Protein AF-A0A495W0R9-F1 (afdb_monomer_lite)

Structure (mmCIF, N/CA/C/O backbone):
data_AF-A0A495W0R9-F1
#
_entry.id   AF-A0A495W0R9-F1
#
loop_
_atom_site.group_PDB
_atom_site.id
_atom_site.type_symbol
_atom_site.label_atom_id
_atom_site.label_alt_id
_atom_site.label_comp_id
_atom_site.label_asym_id
_atom_site.label_entity_id
_atom_site.label_seq_id
_atom_site.pdbx_PDB_ins_code
_atom_site.Cartn_x
_atom_site.Cartn_y
_atom_site.Cartn_z
_atom_site.occupancy
_atom_site.B_iso_or_equiv
_atom_site.auth_seq_id
_atom_site.auth_comp_id
_atom_site.auth_asym_id
_atom_site.auth_atom_id
_atom_site.pdbx_PDB_model_num
ATOM 1 N N . MET A 1 1 ? 23.107 -13.915 -10.503 1.00 40.81 1 MET A N 1
ATOM 2 C CA . MET A 1 1 ? 22.721 -12.727 -9.722 1.00 40.81 1 MET A CA 1
ATOM 3 C C . MET A 1 1 ? 21.491 -13.148 -8.950 1.00 40.81 1 MET A C 1
ATOM 5 O O . MET A 1 1 ? 20.425 -13.230 -9.541 1.00 40.81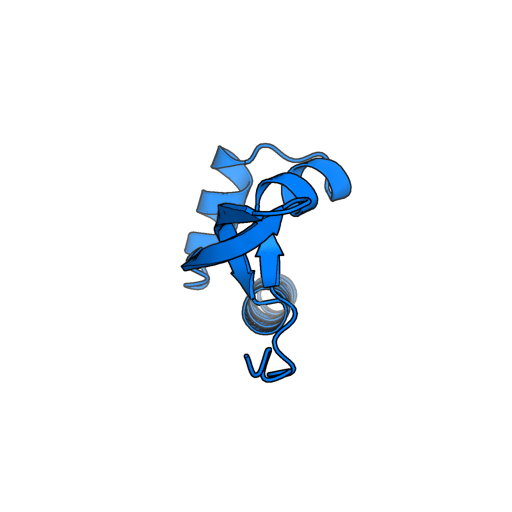 1 MET A O 1
ATOM 9 N N . ASP A 1 2 ? 21.693 -13.598 -7.715 1.00 42.12 2 ASP A N 1
ATOM 10 C CA . ASP A 1 2 ? 20.659 -14.135 -6.831 1.00 42.12 2 ASP A CA 1
ATOM 11 C C . ASP A 1 2 ? 19.489 -13.157 -6.694 1.00 42.12 2 ASP A C 1
ATOM 13 O O . ASP A 1 2 ? 19.567 -12.166 -5.966 1.00 42.12 2 ASP A O 1
ATOM 17 N N . TYR A 1 3 ? 18.388 -13.437 -7.393 1.00 52.03 3 TYR A N 1
ATOM 18 C CA . TYR A 1 3 ? 17.081 -12.903 -7.033 1.00 52.03 3 TYR A CA 1
ATOM 19 C C . TYR A 1 3 ? 16.622 -13.724 -5.830 1.00 52.03 3 TYR A C 1
ATOM 21 O O . TYR A 1 3 ? 15.864 -14.679 -5.972 1.00 52.03 3 TYR A O 1
ATOM 29 N N . LEU A 1 4 ? 17.215 -13.438 -4.666 1.00 48.72 4 LEU A N 1
ATOM 30 C CA . LEU A 1 4 ? 16.828 -14.038 -3.399 1.00 48.72 4 LEU A CA 1
ATOM 31 C C . LEU A 1 4 ? 15.322 -13.813 -3.245 1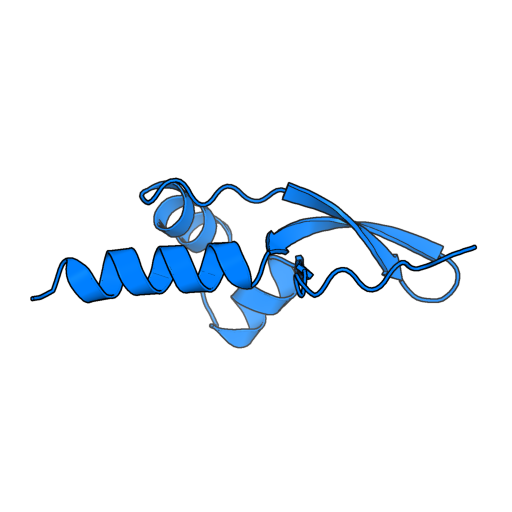.00 48.72 4 LEU A C 1
ATOM 33 O O . LEU A 1 4 ? 14.868 -12.680 -3.061 1.00 48.72 4 LEU A O 1
ATOM 37 N N . GLY A 1 5 ? 14.573 -14.900 -3.419 1.00 46.25 5 GLY A N 1
ATOM 38 C CA . GLY A 1 5 ? 13.164 -14.984 -3.105 1.00 46.25 5 GLY A CA 1
ATOM 39 C C . GLY A 1 5 ? 13.007 -14.790 -1.611 1.00 46.25 5 GLY A C 1
ATOM 40 O O . GLY A 1 5 ? 13.071 -15.748 -0.854 1.00 46.25 5 GLY A O 1
ATOM 41 N N . ASP A 1 6 ? 12.847 -13.542 -1.201 1.00 46.62 6 ASP A N 1
ATOM 42 C CA . ASP A 1 6 ? 12.317 -13.231 0.112 1.00 46.62 6 ASP A CA 1
ATOM 43 C C . ASP A 1 6 ? 10.808 -13.112 -0.069 1.00 46.62 6 ASP A C 1
ATOM 45 O O . ASP A 1 6 ? 10.338 -12.337 -0.904 1.00 46.62 6 ASP A O 1
ATOM 49 N N . GLU A 1 7 ? 10.071 -13.928 0.671 1.00 53.12 7 GLU A N 1
ATOM 50 C CA . GLU A 1 7 ? 8.642 -14.256 0.564 1.00 53.12 7 GLU A CA 1
ATOM 51 C C . GLU A 1 7 ? 7.691 -13.061 0.815 1.00 53.12 7 GLU A C 1
ATOM 53 O O . GLU A 1 7 ? 6.498 -13.211 1.082 1.00 53.12 7 GLU A O 1
ATOM 58 N N . GLN A 1 8 ? 8.213 -11.843 0.696 1.00 61.41 8 GLN A N 1
ATOM 59 C CA . GLN A 1 8 ? 7.494 -10.584 0.715 1.00 61.41 8 GLN A CA 1
ATOM 60 C C . GLN A 1 8 ? 7.207 -10.142 -0.718 1.00 61.41 8 GLN A C 1
ATOM 62 O O . GLN A 1 8 ? 7.939 -9.351 -1.319 1.00 61.41 8 GLN A O 1
ATOM 67 N N . GLU A 1 9 ? 6.114 -10.679 -1.254 1.00 81.62 9 GLU A N 1
ATOM 68 C CA . GLU A 1 9 ? 5.556 -10.325 -2.556 1.00 81.62 9 GLU A CA 1
ATOM 69 C C . GLU A 1 9 ? 5.420 -8.793 -2.654 1.00 81.62 9 GLU A C 1
ATOM 71 O O . GLU A 1 9 ? 4.632 -8.170 -1.942 1.00 81.62 9 GLU A O 1
ATOM 76 N N . PHE A 1 10 ? 6.269 -8.151 -3.457 1.00 85.50 10 PHE A N 1
ATOM 77 C CA . PHE A 1 10 ? 6.231 -6.704 -3.643 1.00 85.50 10 PHE A CA 1
ATOM 78 C C . PHE A 1 10 ? 5.210 -6.371 -4.723 1.00 85.50 10 PHE A C 1
ATOM 80 O O . PHE A 1 10 ? 5.351 -6.813 -5.863 1.00 85.50 10 PHE A O 1
ATOM 87 N N . VAL A 1 11 ? 4.231 -5.537 -4.382 1.00 87.00 11 VAL A N 1
ATOM 88 C CA . VAL A 1 11 ? 3.168 -5.133 -5.299 1.00 87.00 11 VAL A CA 1
ATOM 89 C C . VAL A 1 11 ? 3.338 -3.652 -5.658 1.00 87.00 11 VAL A C 1
ATOM 91 O O . VAL A 1 11 ? 3.282 -2.787 -4.772 1.00 87.00 11 VAL A O 1
ATOM 94 N N . PRO A 1 12 ? 3.572 -3.314 -6.941 1.00 89.50 12 PRO A N 1
ATOM 95 C CA . PRO A 1 12 ? 3.625 -1.929 -7.392 1.00 89.50 12 PRO A CA 1
ATOM 96 C C . PRO A 1 12 ? 2.318 -1.192 -7.086 1.00 89.50 12 PRO A C 1
ATOM 98 O O . PRO A 1 12 ? 1.230 -1.745 -7.218 1.00 89.50 12 PRO A O 1
ATOM 101 N N . THR A 1 13 ? 2.406 0.092 -6.727 1.00 88.50 13 THR A N 1
ATOM 102 C CA . THR A 1 13 ? 1.203 0.900 -6.471 1.00 88.50 13 THR A CA 1
ATOM 103 C C . THR A 1 13 ? 0.319 0.999 -7.714 1.00 88.50 13 THR A C 1
ATOM 105 O O . THR A 1 13 ? -0.889 1.037 -7.551 1.00 88.50 13 THR A O 1
ATOM 108 N N . ALA A 1 14 ? 0.903 1.012 -8.920 1.00 87.19 14 ALA A N 1
ATOM 109 C CA . ALA A 1 14 ? 0.161 1.007 -10.186 1.00 87.19 14 ALA A CA 1
ATOM 110 C C . ALA A 1 14 ? -0.754 -0.226 -10.303 1.00 87.19 14 ALA A C 1
ATOM 112 O O . ALA A 1 14 ? -1.963 -0.078 -10.430 1.00 87.19 14 ALA A O 1
ATOM 113 N N . GLU A 1 15 ? -0.196 -1.421 -10.102 1.00 87.19 15 GLU A N 1
ATOM 114 C CA . GLU A 1 15 ? -0.960 -2.674 -10.120 1.00 87.19 15 GLU A CA 1
ATOM 115 C C . GLU A 1 15 ? -2.072 -2.685 -9.062 1.00 87.19 15 GLU A C 1
ATOM 117 O O . GLU A 1 15 ? -3.189 -3.105 -9.340 1.00 87.19 15 GLU A O 1
ATOM 122 N N . LEU A 1 16 ? -1.799 -2.181 -7.851 1.00 86.44 16 LEU A N 1
ATOM 123 C CA . LEU A 1 16 ? -2.805 -2.114 -6.783 1.00 86.44 16 LEU A CA 1
ATOM 124 C C . LEU A 1 16 ? -3.975 -1.204 -7.143 1.00 86.44 16 LEU A C 1
ATOM 126 O O . LEU A 1 16 ? -5.126 -1.573 -6.927 1.00 86.44 16 LEU A O 1
ATOM 130 N N . VAL A 1 17 ? -3.692 -0.011 -7.663 1.00 89.19 17 VAL A N 1
ATOM 131 C CA . VAL A 1 17 ? -4.739 0.969 -7.972 1.00 89.19 17 VAL A CA 1
ATOM 132 C C . VAL A 1 17 ? -5.564 0.532 -9.174 1.00 89.19 17 VAL A C 1
ATOM 134 O O . VAL A 1 17 ? -6.769 0.760 -9.191 1.00 89.19 17 VAL A O 1
ATOM 137 N N . GLU A 1 18 ? -4.942 -0.159 -10.130 1.00 88.50 18 GLU A N 1
ATOM 138 C CA . GLU A 1 18 ? -5.634 -0.764 -11.265 1.00 88.50 18 GLU A CA 1
ATOM 139 C C . GLU A 1 18 ? -6.498 -1.955 -10.832 1.00 88.50 18 GLU A C 1
ATOM 141 O O . GLU A 1 18 ? -7.668 -2.015 -11.204 1.00 88.50 18 GLU A O 1
ATOM 146 N N . ALA A 1 19 ? -5.976 -2.857 -9.994 1.00 88.50 19 ALA A N 1
ATOM 147 C CA . ALA A 1 19 ? -6.711 -4.028 -9.511 1.00 88.50 19 ALA A CA 1
ATOM 148 C C . ALA A 1 19 ? -7.882 -3.665 -8.584 1.00 88.50 19 ALA A C 1
ATOM 150 O O . ALA A 1 19 ? -8.946 -4.277 -8.657 1.00 88.50 19 ALA A O 1
ATOM 151 N N . LEU A 1 20 ? -7.694 -2.672 -7.712 1.00 84.88 20 LEU A N 1
ATOM 152 C CA . LEU A 1 20 ? -8.714 -2.206 -6.767 1.00 84.88 20 LEU A CA 1
ATOM 153 C C . LEU A 1 20 ? -9.618 -1.114 -7.364 1.00 84.88 20 LEU A C 1
ATOM 155 O O . LEU A 1 20 ? -10.600 -0.733 -6.734 1.00 84.88 20 LEU A O 1
ATOM 159 N N . GLN A 1 21 ? -9.292 -0.605 -8.557 1.00 87.44 21 GLN A N 1
ATOM 160 C CA . GLN A 1 21 ? -9.955 0.533 -9.209 1.00 87.44 21 GLN A CA 1
ATOM 161 C C . GLN A 1 21 ? -10.068 1.775 -8.308 1.00 87.44 21 GLN A C 1
ATOM 163 O O . GLN A 1 21 ? -11.086 2.466 -8.285 1.00 87.44 21 GLN A O 1
ATOM 168 N N . VAL A 1 22 ? -9.008 2.061 -7.554 1.00 88.44 22 VAL A N 1
ATOM 169 C CA . VAL A 1 22 ? -8.932 3.202 -6.630 1.00 88.44 22 VAL A CA 1
ATOM 170 C C . VAL A 1 22 ? -7.965 4.259 -7.145 1.00 88.44 22 VAL A C 1
ATOM 172 O O . VAL A 1 22 ? -7.112 3.998 -7.985 1.00 88.44 22 VAL A O 1
ATOM 175 N N . GLU A 1 23 ? -8.044 5.473 -6.610 1.00 88.31 23 GLU A N 1
ATOM 176 C CA . GLU A 1 23 ? -7.057 6.506 -6.915 1.00 88.31 23 GLU A CA 1
ATOM 177 C C . GLU A 1 23 ? -5.769 6.320 -6.103 1.00 88.31 23 GLU A C 1
ATOM 179 O O . GLU A 1 23 ? -5.797 6.192 -4.878 1.00 88.31 23 GLU A O 1
ATOM 184 N N . ALA A 1 24 ? -4.611 6.404 -6.767 1.00 84.31 24 ALA A N 1
ATOM 185 C CA . ALA A 1 24 ? -3.298 6.214 -6.140 1.00 84.31 24 ALA A CA 1
ATOM 186 C C . ALA A 1 24 ? -3.015 7.169 -4.973 1.00 84.31 24 ALA A C 1
ATOM 188 O O . ALA A 1 24 ? -2.379 6.789 -3.986 1.00 84.31 24 ALA A O 1
ATOM 189 N N . THR A 1 25 ? -3.478 8.415 -5.082 1.00 86.25 25 THR A N 1
ATOM 190 C CA . THR A 1 25 ? -3.312 9.422 -4.031 1.00 86.25 25 THR A CA 1
ATOM 191 C C . THR A 1 25 ? -4.153 9.090 -2.806 1.00 86.25 25 THR A C 1
ATOM 193 O O . THR A 1 25 ? -3.649 9.187 -1.689 1.00 86.25 25 THR A O 1
ATOM 196 N N . ALA A 1 26 ? -5.410 8.687 -3.011 1.00 86.50 26 ALA A N 1
ATOM 197 C CA . ALA A 1 26 ? -6.303 8.288 -1.931 1.00 86.50 26 ALA A CA 1
ATOM 198 C C . ALA A 1 26 ? -5.770 7.024 -1.251 1.00 86.50 26 ALA A C 1
ATOM 200 O O . ALA A 1 26 ? -5.491 7.050 -0.058 1.00 86.50 26 ALA A O 1
ATOM 201 N N . PHE A 1 27 ? -5.466 5.986 -2.033 1.00 85.69 27 PHE A N 1
ATOM 202 C CA . PHE A 1 27 ? -4.896 4.738 -1.533 1.00 85.69 27 PHE A CA 1
ATOM 203 C C . PHE A 1 27 ? -3.622 4.964 -0.709 1.00 85.69 27 PHE A C 1
ATOM 205 O O . PHE A 1 27 ? -3.461 4.417 0.374 1.00 85.69 27 PHE A O 1
ATOM 212 N N . GLY A 1 28 ? -2.712 5.825 -1.176 1.00 85.62 28 GLY A N 1
ATOM 213 C CA . GLY A 1 28 ? -1.493 6.136 -0.430 1.00 85.62 28 GLY A CA 1
ATOM 214 C C . GLY A 1 28 ? -1.710 6.887 0.886 1.00 85.62 28 GLY A C 1
ATOM 215 O O . GLY A 1 28 ? -0.838 6.822 1.751 1.00 85.62 28 GLY A O 1
ATOM 216 N N . ARG A 1 29 ? -2.827 7.606 1.037 1.00 86.19 29 ARG A N 1
ATOM 217 C CA . ARG A 1 29 ? -3.207 8.255 2.298 1.00 86.19 29 ARG A CA 1
ATOM 218 C C . ARG A 1 29 ? -3.812 7.241 3.261 1.00 86.19 29 ARG A C 1
ATOM 220 O O . ARG A 1 29 ? -3.306 7.147 4.371 1.00 86.19 29 ARG A O 1
ATOM 227 N N . GLU A 1 30 ? -4.777 6.450 2.793 1.00 84.75 30 GLU A N 1
ATOM 228 C CA . GLU A 1 30 ? -5.453 5.407 3.581 1.00 84.75 30 GLU A CA 1
ATOM 229 C C . GLU A 1 30 ? -4.450 4.396 4.144 1.00 84.75 30 GLU A C 1
ATOM 231 O O . GLU A 1 30 ? -4.474 4.083 5.324 1.00 84.75 30 GLU A O 1
ATOM 236 N N . MET A 1 31 ? -3.495 3.943 3.325 1.00 83.75 31 MET A N 1
ATOM 237 C CA . MET A 1 31 ? -2.443 3.022 3.776 1.00 83.75 31 MET A CA 1
ATOM 238 C C . MET A 1 31 ? -1.446 3.701 4.727 1.00 83.75 31 MET A C 1
ATOM 240 O O . MET A 1 31 ? -0.879 3.061 5.609 1.00 83.75 31 MET A O 1
ATOM 244 N N . GLY A 1 32 ? -1.236 5.011 4.588 1.00 83.94 32 GLY A N 1
ATOM 245 C CA . GLY A 1 32 ? -0.348 5.769 5.465 1.00 83.94 32 GLY A CA 1
ATOM 246 C C . GLY A 1 32 ? -0.867 5.903 6.899 1.00 83.94 32 GLY A C 1
ATOM 247 O O . GLY A 1 32 ? -0.047 6.040 7.809 1.00 83.94 32 GLY A O 1
ATOM 248 N N . GLU A 1 33 ? -2.184 5.838 7.106 1.00 82.06 33 GLU A N 1
ATOM 249 C CA . GLU A 1 33 ? -2.828 5.961 8.421 1.00 82.06 33 GLU A CA 1
ATOM 250 C C . GLU A 1 33 ? -2.452 4.830 9.396 1.00 82.06 33 GLU A C 1
ATOM 252 O O . GLU A 1 33 ? -1.956 5.146 10.480 1.00 82.06 33 GLU A O 1
ATOM 257 N N . PRO A 1 34 ? -2.544 3.531 9.032 1.00 80.56 34 PRO A N 1
ATOM 258 C CA . PRO A 1 34 ? -2.050 2.432 9.863 1.00 80.56 34 PRO A CA 1
ATOM 259 C C . PRO A 1 34 ? -0.513 2.320 9.876 1.00 80.56 34 PRO A C 1
ATOM 261 O O . PRO A 1 34 ? 0.038 1.388 10.453 1.00 80.56 34 PRO A O 1
ATOM 264 N N . GLY A 1 35 ? 0.210 3.251 9.240 1.00 82.06 35 GLY A N 1
ATOM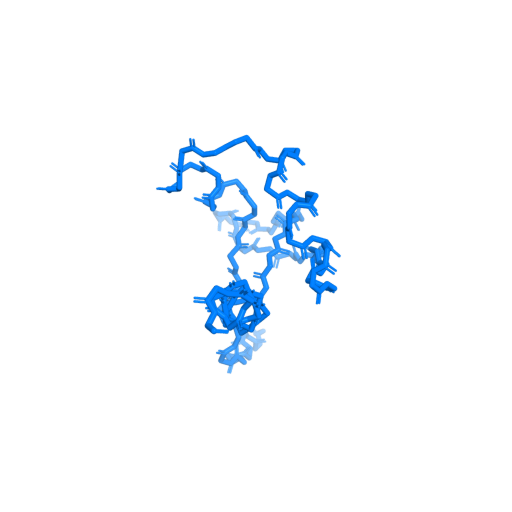 265 C CA . GLY A 1 35 ? 1.674 3.252 9.178 1.00 82.06 35 GLY A CA 1
ATOM 266 C C . GLY A 1 35 ? 2.265 2.474 8.001 1.00 82.06 35 GLY A C 1
ATOM 267 O O . GLY A 1 35 ? 3.491 2.409 7.877 1.00 82.06 35 GLY A O 1
ATOM 268 N N . CYS A 1 36 ? 1.433 1.956 7.093 1.00 86.12 36 CYS A N 1
ATOM 269 C CA . CYS A 1 36 ? 1.888 1.273 5.890 1.00 86.12 36 CYS A CA 1
ATOM 270 C C . CYS A 1 36 ? 2.430 2.292 4.877 1.00 86.12 36 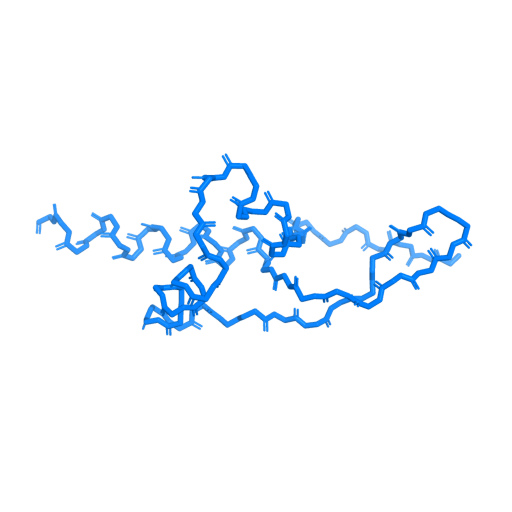CYS A C 1
ATOM 272 O O . CYS A 1 36 ? 1.703 3.017 4.192 1.00 86.12 36 CYS A O 1
ATOM 274 N N . ARG A 1 37 ? 3.761 2.378 4.788 1.00 84.94 37 ARG A N 1
ATOM 275 C CA . ARG A 1 37 ? 4.434 3.321 3.891 1.00 84.94 37 ARG A CA 1
ATOM 276 C C . ARG A 1 37 ? 4.928 2.616 2.635 1.00 84.94 37 ARG A C 1
ATOM 278 O O . ARG A 1 37 ? 5.629 1.613 2.723 1.00 84.94 37 ARG A O 1
ATOM 285 N N . PRO A 1 38 ? 4.668 3.185 1.452 1.00 86.25 38 PRO A N 1
ATOM 286 C CA . PRO A 1 38 ? 5.177 2.619 0.218 1.00 86.25 38 PRO A CA 1
ATOM 287 C C . PRO A 1 38 ? 6.688 2.788 0.121 1.00 86.25 38 PRO A C 1
ATOM 289 O O . PRO A 1 38 ? 7.234 3.883 0.312 1.00 86.25 38 PRO A O 1
ATOM 292 N N . VAL A 1 39 ? 7.346 1.714 -0.282 1.00 88.38 39 VAL A N 1
ATOM 293 C CA . VAL A 1 39 ? 8.788 1.644 -0.488 1.00 88.38 39 VAL A CA 1
ATOM 294 C C . VAL A 1 39 ? 9.126 1.783 -1.970 1.00 88.38 39 VAL A C 1
ATOM 296 O O . VAL A 1 39 ? 8.289 1.604 -2.859 1.00 88.38 39 VAL A O 1
ATOM 299 N N . ARG A 1 40 ? 10.374 2.161 -2.252 1.00 90.12 40 ARG A N 1
ATOM 300 C CA . ARG A 1 40 ? 10.900 2.251 -3.618 1.00 90.12 40 ARG A CA 1
ATOM 301 C C . ARG A 1 40 ? 11.744 1.015 -3.876 1.00 90.12 40 ARG A C 1
ATOM 303 O O . ARG A 1 40 ? 12.756 0.836 -3.203 1.00 90.12 40 ARG A O 1
ATOM 310 N N . ARG A 1 41 ? 11.357 0.199 -4.853 1.00 85.56 41 ARG A N 1
ATOM 311 C CA . ARG A 1 41 ? 12.094 -1.011 -5.233 1.00 85.56 41 ARG A CA 1
ATOM 312 C C . ARG A 1 41 ? 12.337 -1.025 -6.736 1.00 85.56 41 ARG A C 1
ATOM 314 O O . ARG A 1 41 ? 11.566 -0.458 -7.511 1.00 85.56 41 ARG A O 1
ATOM 321 N N . TYR A 1 42 ? 13.452 -1.624 -7.131 1.00 86.44 42 TYR A N 1
ATOM 322 C CA . TYR A 1 42 ? 13.709 -1.948 -8.526 1.00 86.44 42 TYR A CA 1
ATOM 323 C C . TYR A 1 42 ? 13.009 -3.269 -8.831 1.00 86.44 42 TYR A C 1
ATOM 325 O O . TYR A 1 42 ? 13.290 -4.272 -8.174 1.00 86.44 42 TYR A O 1
ATOM 333 N N . VAL A 1 43 ? 12.078 -3.243 -9.777 1.00 82.88 43 VAL A N 1
ATOM 334 C CA . VAL A 1 43 ? 11.376 -4.431 -10.270 1.00 82.88 43 VAL A CA 1
ATOM 335 C C . VAL A 1 43 ? 11.886 -4.775 -11.667 1.00 82.88 43 VAL A C 1
ATOM 337 O O . VAL A 1 43 ? 12.269 -3.856 -12.399 1.00 82.88 43 VAL A O 1
ATOM 340 N N . PRO A 1 44 ? 11.938 -6.065 -12.032 1.00 80.56 44 PRO A N 1
ATOM 341 C CA . PRO A 1 44 ? 12.247 -6.463 -13.400 1.00 80.56 44 PRO A CA 1
ATOM 342 C C . PRO A 1 44 ? 11.193 -5.894 -14.361 1.00 80.56 44 PRO A C 1
ATOM 344 O O . PRO A 1 44 ? 9.997 -5.995 -14.101 1.00 80.56 44 PRO A O 1
ATOM 347 N N . ASP A 1 45 ? 11.654 -5.273 -15.444 1.00 82.94 45 ASP A N 1
ATOM 348 C CA . ASP A 1 45 ? 10.838 -4.630 -16.478 1.00 82.94 45 ASP A CA 1
ATOM 349 C C . ASP A 1 45 ? 11.465 -4.958 -17.841 1.00 82.94 45 ASP A C 1
ATOM 351 O O . ASP A 1 45 ? 12.434 -4.331 -18.275 1.00 82.94 45 ASP A O 1
ATOM 355 N N . GLY A 1 46 ? 10.973 -6.026 -18.476 1.00 83.75 46 GLY A N 1
ATOM 356 C CA . GLY A 1 46 ? 11.554 -6.562 -19.709 1.00 83.75 46 GLY A CA 1
ATOM 357 C C . GLY A 1 46 ? 13.014 -6.999 -19.531 1.00 83.75 46 GLY A C 1
ATOM 358 O O . GLY A 1 46 ? 13.314 -7.841 -18.689 1.00 83.75 46 GLY A O 1
ATOM 359 N N . ASP A 1 47 ? 13.910 -6.422 -20.333 1.00 86.38 47 ASP A N 1
ATOM 360 C CA . ASP A 1 47 ? 15.364 -6.666 -20.283 1.00 86.38 47 ASP A CA 1
ATOM 361 C C . ASP A 1 47 ? 16.081 -5.811 -19.213 1.00 86.38 47 ASP A C 1
ATOM 363 O O . ASP A 1 47 ? 17.283 -5.930 -18.991 1.00 86.38 47 ASP A O 1
ATOM 367 N N . GLY A 1 48 ? 15.345 -4.921 -18.538 1.00 86.31 48 GLY A N 1
ATOM 368 C CA . GLY A 1 48 ? 15.885 -3.966 -17.579 1.00 86.31 48 GLY A CA 1
ATOM 369 C C . GLY A 1 48 ? 15.270 -4.068 -16.188 1.00 86.31 48 GLY A C 1
ATOM 370 O O . GLY A 1 48 ? 14.492 -4.962 -15.854 1.00 86.31 48 GLY A O 1
ATOM 371 N N . VAL A 1 49 ? 15.630 -3.096 -15.351 1.00 88.62 49 VAL A N 1
ATOM 372 C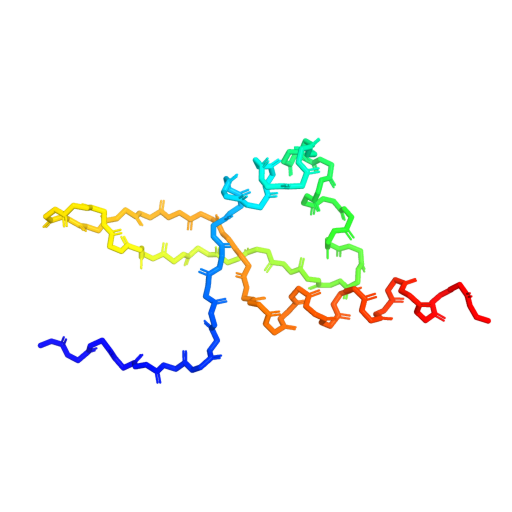 CA . VAL A 1 49 ? 14.989 -2.873 -14.056 1.00 88.62 49 VAL A CA 1
ATOM 373 C C . VAL A 1 49 ? 14.382 -1.482 -14.015 1.00 88.62 49 VAL A C 1
ATOM 375 O O . VAL A 1 49 ? 15.030 -0.488 -14.350 1.00 88.62 49 VAL A O 1
ATOM 378 N N . ARG A 1 50 ? 13.140 -1.391 -13.546 1.00 86.50 50 ARG A N 1
ATOM 379 C CA . ARG A 1 50 ? 12.437 -0.125 -13.352 1.00 86.50 50 ARG A CA 1
ATOM 380 C C . ARG A 1 50 ? 12.318 0.176 -11.870 1.00 86.50 50 ARG A C 1
ATOM 382 O O . ARG A 1 50 ? 11.902 -0.664 -11.076 1.00 86.50 50 ARG A O 1
ATOM 389 N N . ARG A 1 51 ? 12.647 1.408 -11.475 1.00 90.12 51 ARG A N 1
ATOM 390 C CA . ARG A 1 51 ? 12.400 1.874 -10.106 1.00 90.12 51 ARG A CA 1
ATOM 391 C C . ARG A 1 51 ? 10.939 2.280 -9.967 1.00 90.12 51 ARG A C 1
ATOM 393 O O . ARG A 1 51 ? 10.533 3.293 -10.534 1.00 90.12 51 ARG A O 1
ATOM 400 N N . VAL A 1 52 ? 10.175 1.530 -9.183 1.00 89.88 52 VAL A N 1
ATOM 401 C CA . VAL A 1 52 ? 8.757 1.807 -8.929 1.00 89.88 52 VAL A CA 1
ATOM 402 C C . VAL A 1 52 ? 8.492 1.985 -7.438 1.00 89.88 52 VAL A C 1
ATOM 404 O O . VAL A 1 52 ? 9.301 1.619 -6.581 1.00 89.88 52 VAL A O 1
ATOM 407 N N . ARG A 1 53 ? 7.355 2.607 -7.134 1.00 90.94 53 ARG A N 1
ATOM 408 C CA . ARG A 1 53 ? 6.815 2.731 -5.782 1.00 90.94 53 ARG A CA 1
ATOM 409 C C . ARG A 1 53 ? 5.769 1.635 -5.588 1.00 90.94 53 ARG A C 1
ATOM 411 O O . ARG A 1 53 ? 4.971 1.405 -6.493 1.00 90.94 53 ARG A O 1
ATOM 418 N N . GLY A 1 54 ? 5.792 0.973 -4.441 1.00 90.38 54 GLY A N 1
ATOM 419 C CA . GLY A 1 54 ? 4.875 -0.119 -4.129 1.00 90.38 54 GLY A CA 1
ATOM 420 C C . GLY A 1 54 ? 4.894 -0.474 -2.654 1.00 90.38 54 GLY A C 1
ATOM 421 O O . GLY A 1 54 ? 5.560 0.189 -1.858 1.00 90.38 54 GLY A O 1
ATOM 422 N N . TYR A 1 55 ? 4.160 -1.517 -2.308 1.00 88.88 55 TYR A N 1
ATOM 423 C CA . TYR A 1 55 ? 4.005 -2.002 -0.944 1.00 88.88 55 TYR A CA 1
ATOM 424 C C . TYR A 1 55 ? 4.398 -3.474 -0.878 1.00 88.88 55 TYR A C 1
ATOM 426 O O . TYR A 1 55 ? 4.339 -4.187 -1.880 1.00 88.88 55 TYR A O 1
ATOM 434 N N . LEU A 1 56 ? 4.818 -3.930 0.296 1.00 88.12 56 LEU A N 1
ATOM 435 C CA . LEU A 1 56 ? 5.008 -5.355 0.538 1.00 88.12 56 LEU A CA 1
ATOM 436 C C . LEU A 1 56 ? 3.646 -5.973 0.854 1.00 88.12 56 LEU A C 1
ATOM 438 O O . LEU A 1 56 ? 2.868 -5.394 1.607 1.00 88.12 56 LEU A O 1
ATOM 442 N N . ALA A 1 57 ? 3.346 -7.149 0.310 1.00 85.12 57 ALA A N 1
ATOM 443 C CA . ALA A 1 57 ? 2.079 -7.829 0.566 1.00 85.12 57 ALA A CA 1
ATOM 444 C C . ALA A 1 57 ? 1.847 -8.085 2.063 1.00 85.12 57 ALA A C 1
ATOM 446 O O . ALA A 1 57 ? 0.708 -8.033 2.520 1.00 85.12 57 ALA A O 1
ATOM 447 N N . ALA A 1 58 ? 2.915 -8.305 2.838 1.00 85.06 58 ALA A N 1
ATOM 448 C CA . ALA A 1 58 ? 2.847 -8.406 4.294 1.00 85.06 58 ALA A CA 1
ATOM 449 C C . ALA A 1 58 ? 2.333 -7.106 4.941 1.00 85.06 58 ALA A C 1
ATOM 451 O O . ALA A 1 58 ? 1.378 -7.143 5.713 1.00 85.06 58 ALA A O 1
ATOM 452 N N . ASP A 1 59 ? 2.903 -5.960 4.562 1.00 85.06 59 ASP A N 1
ATOM 453 C CA . ASP A 1 59 ? 2.463 -4.631 4.996 1.00 85.06 59 ASP A CA 1
ATOM 454 C C . ASP A 1 59 ? 1.012 -4.333 4.587 1.00 85.06 59 ASP A C 1
ATOM 456 O O . ASP A 1 59 ? 0.247 -3.782 5.376 1.00 85.06 59 ASP A O 1
ATOM 460 N N . ILE A 1 60 ? 0.606 -4.731 3.373 1.00 83.81 60 ILE A N 1
ATOM 461 C CA . ILE A 1 60 ? -0.779 -4.563 2.911 1.00 83.81 60 ILE A CA 1
ATOM 462 C C . ILE A 1 60 ? -1.735 -5.376 3.785 1.00 83.81 60 ILE A C 1
ATOM 464 O O . ILE A 1 60 ? -2.745 -4.849 4.239 1.00 83.81 60 ILE A O 1
ATOM 468 N N . ARG A 1 61 ? -1.420 -6.651 4.042 1.00 83.69 61 ARG A N 1
ATOM 469 C CA . ARG A 1 61 ? -2.249 -7.528 4.883 1.00 83.69 61 ARG A CA 1
ATOM 470 C C . ARG A 1 61 ? -2.362 -6.994 6.308 1.00 83.69 61 ARG A C 1
ATOM 472 O O . ARG A 1 61 ? -3.458 -7.000 6.850 1.00 83.69 61 ARG A O 1
ATOM 479 N N . ALA A 1 62 ? -1.267 -6.491 6.878 1.00 85.56 62 ALA A N 1
ATOM 480 C CA . ALA A 1 62 ? -1.280 -5.861 8.196 1.00 85.56 62 ALA A CA 1
ATOM 481 C C . ALA A 1 62 ? -2.153 -4.596 8.217 1.00 85.56 62 ALA A C 1
ATOM 483 O O . ALA A 1 62 ? -2.944 -4.411 9.135 1.00 85.56 62 ALA A O 1
ATOM 484 N N . ALA A 1 63 ? -2.063 -3.745 7.190 1.00 84.81 63 ALA A N 1
ATOM 485 C CA . ALA A 1 63 ? -2.917 -2.564 7.077 1.00 84.81 63 ALA A CA 1
ATOM 486 C C . ALA A 1 63 ? -4.405 -2.936 6.972 1.00 84.81 63 ALA A C 1
ATOM 488 O O . ALA A 1 63 ? -5.236 -2.326 7.639 1.00 84.81 63 ALA A O 1
ATOM 489 N N . VAL A 1 64 ? -4.738 -3.956 6.175 1.00 82.56 64 VAL A N 1
ATOM 490 C CA . VAL A 1 64 ? -6.114 -4.462 6.040 1.00 82.56 64 VAL A CA 1
ATOM 491 C C . VAL A 1 64 ? -6.624 -5.046 7.357 1.00 82.56 64 VAL A C 1
ATOM 493 O O . VAL A 1 64 ? -7.767 -4.784 7.714 1.00 82.56 64 VAL A O 1
ATOM 496 N N . ASP A 1 65 ? -5.793 -5.786 8.094 1.00 82.88 65 ASP A N 1
ATOM 497 C CA . ASP A 1 65 ? -6.137 -6.303 9.425 1.00 82.88 65 ASP A CA 1
ATOM 498 C C . ASP A 1 65 ? -6.432 -5.161 10.409 1.00 82.88 65 ASP A C 1
ATOM 500 O O . ASP A 1 65 ? -7.466 -5.167 11.071 1.00 82.88 65 ASP A O 1
ATOM 504 N 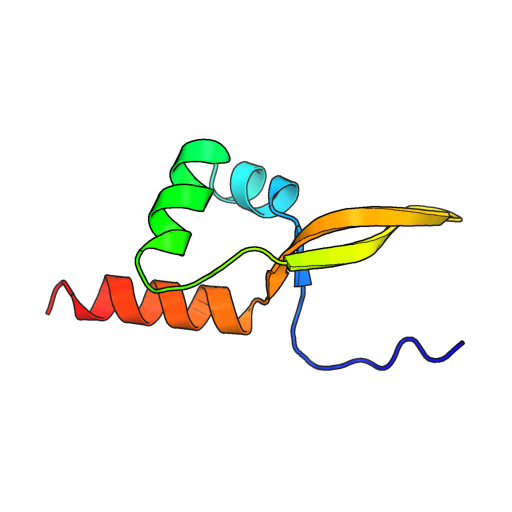N . HIS A 1 66 ? -5.603 -4.113 10.414 1.00 78.06 66 HIS A N 1
ATOM 505 C CA . HIS A 1 66 ? -5.832 -2.921 11.231 1.00 78.06 66 HIS A CA 1
ATOM 506 C C . HIS A 1 66 ? -7.132 -2.183 10.885 1.00 78.06 66 HIS A C 1
ATOM 508 O O . HIS A 1 66 ? -7.832 -1.736 11.792 1.00 78.06 66 HIS A O 1
ATOM 514 N N . VAL A 1 67 ? -7.468 -2.059 9.597 1.00 73.44 67 VAL A N 1
ATOM 515 C CA . VAL A 1 67 ? -8.727 -1.437 9.153 1.00 73.44 67 VAL A CA 1
ATOM 516 C C . VAL A 1 67 ? -9.926 -2.332 9.486 1.00 73.44 67 VAL A C 1
ATOM 518 O O . VAL A 1 67 ? -10.941 -1.838 9.963 1.00 73.44 67 VAL A O 1
ATOM 521 N N . GLY A 1 68 ? -9.809 -3.649 9.301 1.00 63.22 68 GLY A N 1
ATOM 522 C CA . GLY A 1 68 ? -10.865 -4.609 9.632 1.00 63.22 68 GLY A CA 1
ATOM 523 C C . GLY A 1 68 ? -11.118 -4.749 11.136 1.00 63.22 68 GLY A C 1
ATOM 524 O O . GLY A 1 68 ? -12.253 -4.973 11.543 1.00 63.22 68 GLY A O 1
ATOM 525 N N . ALA A 1 69 ? -10.089 -4.574 11.969 1.00 59.09 69 ALA A N 1
ATOM 526 C CA . ALA A 1 69 ? -10.196 -4.611 13.426 1.00 59.09 69 ALA A CA 1
ATOM 527 C C . ALA A 1 69 ? -10.765 -3.316 14.037 1.00 59.09 69 ALA A C 1
ATOM 529 O O . ALA A 1 69 ? -11.210 -3.335 15.182 1.00 59.09 69 ALA A O 1
ATOM 530 N N . ALA A 1 70 ? -10.759 -2.199 13.301 1.00 53.44 70 ALA A N 1
ATOM 531 C CA . ALA A 1 70 ? -11.383 -0.946 13.735 1.00 53.44 70 ALA A CA 1
ATOM 532 C C . ALA A 1 70 ? -12.924 -0.967 13.618 1.00 53.44 70 ALA A C 1
ATOM 534 O O . ALA A 1 70 ? -13.594 -0.144 14.237 1.00 53.44 70 ALA A O 1
ATOM 535 N N . GLU A 1 71 ? -13.475 -1.936 12.880 1.00 49.03 71 GLU A N 1
ATOM 536 C CA . GLU A 1 71 ? -14.912 -2.156 12.662 1.00 49.03 71 GLU A CA 1
ATOM 537 C C . GLU A 1 71 ? -15.458 -3.324 13.525 1.00 49.03 71 GLU A C 1
ATOM 539 O O . GLU A 1 71 ? -16.302 -4.099 13.067 1.00 49.03 71 GLU A O 1
ATOM 544 N N . GLY A 1 72 ? -14.944 -3.501 14.754 1.00 40.06 72 GLY A N 1
ATOM 545 C CA . GLY A 1 72 ? -15.293 -4.598 15.678 1.00 40.06 72 GLY A CA 1
ATOM 546 C C . GLY A 1 72 ? -15.779 -4.145 17.050 1.00 40.06 72 GLY A C 1
ATOM 547 O O . GLY A 1 72 ? -15.112 -3.278 17.657 1.00 40.06 72 GLY A O 1
#

pLDDT: mean 79.3, std 14.17, range [40.06, 90.94]

Organism: NCBI:txid2072

Secondary structure (DSSP, 8-state):
------S--EEEHHHHHHHHT--HHHHHHHHHTTT-PPEEEEEEETTEEEEEEEEEHHHHHHHHHHHHHTT-

Radius of gyration: 13.51 Å; chains: 1; bounding box: 38×24×36 Å

Sequence (72 aa):
MDYLGDEQEFVPTAELVEALQVEATAFGREMGEPGCRPVRRYVPDGDGVRRVRGYLAADIRAAVDHVGAAEG

Foldseek 3Di:
DDPPPDVFPWDFLVNVCVVVVHDSVVVQVLLPVVPFHWDWDFDDDPVGTDTTTTGTVVSVVVSVVVVVVVVD